Protein AF-0000000065842481 (afdb_homodimer)

Foldseek 3Di:
DDDDDDDAQDWDDDDPFKIWHFPDDDPPDTDIDIGGDPVDDDDDPVVVVVVVVVVVVVVVVVVVVVVVVVVVVVVVVVVVVD/DDDDDDDAQDWDDDDPFKIWHFPDDDPPDTDIDIGGDPVDDDDDPVVVVVVVVVVVVVVVVVVVVVVVVVVVVVVVVVVVVD

Nearest PDB structures (foldseek):
  1vpz-assembly1_A  TM=9.774E-01  e=4.042E-05  Pseudomonas aeruginosa
  2bti-assembly1_A  TM=9.750E-01  e=1.366E-04  Yersinia enterocolitica
  5z38-assembly2_J  TM=9.379E-01  e=9.917E-05  Escherichia coli O127:H6 str. E2348/69
  5z38-assembly2_L  TM=9.336E-01  e=1.366E-04  Escherichia coli O127:H6 str. E2348/69
  2mfh-assembly1_A  TM=9.213E-01  e=1.057E-04  Pseudomonas fluorescens

Secondary structure (DSSP, 8-state):
-EEEEEETT-EEEETTTEEEEEEEEETTEEEEEEE--TTS-EEEHHHHHHHHHHHHHHHHHHHHHHHHHHHHHHHHHHHHT-/-EEEEEETT-EEEETTTEEEEEEEEETTEEEEEEE--TTS-EEEHHHHHHHHHHHHHHHHHHHHHHHHHHHHHHHHHHHHT-

Sequence (164 aa):
MLVLSRKKNESIMIGDTIEIKIISIDGDQIKLGIDAPRNLDVYRKEIFDAIQEENRLAMKSQSDWASMKQLFQTSKEKRDDQMLVLSRKKNESIMIGDTIEIKIISIDGDQIKLGIDAPRNLDVYRKEIFDAIQEENRLAMKSQSDWASMKQLFQTSKEKRDDQ

Structure (mmCIF, N/CA/C/O backbone):
data_AF-0000000065842481-model_v1
#
loop_
_entity.id
_entity.type
_entity.pdbx_description
1 polymer 'Translational regulator CsrA'
#
loop_
_atom_site.group_PDB
_atom_site.id
_atom_site.type_symbol
_atom_site.label_atom_id
_atom_site.label_alt_id
_atom_site.label_comp_id
_atom_site.label_asym_id
_atom_site.label_entity_id
_atom_site.label_seq_id
_atom_site.pdbx_PDB_ins_code
_atom_site.Cartn_x
_atom_site.Cartn_y
_atom_site.Cartn_z
_atom_site.occupancy
_atom_site.B_iso_or_equiv
_atom_site.auth_seq_id
_atom_site.auth_comp_id
_atom_site.auth_asym_id
_atom_site.auth_atom_id
_atom_site.pdbx_PDB_model_num
ATOM 1 N N . MET A 1 1 ? 6.508 -2.688 11.211 1 88.31 1 MET A N 1
ATOM 2 C CA . MET A 1 1 ? 6.684 -3.051 9.805 1 88.31 1 MET A CA 1
ATOM 3 C C . MET A 1 1 ? 6.383 -4.527 9.586 1 88.31 1 MET A C 1
ATOM 5 O O . MET A 1 1 ? 6.672 -5.363 10.445 1 88.31 1 MET A O 1
ATOM 9 N N . LEU A 1 2 ? 5.566 -4.965 8.688 1 95 2 LEU A N 1
ATOM 10 C CA . LEU A 1 2 ? 5.289 -6.344 8.305 1 95 2 LEU A CA 1
ATOM 11 C C . LEU A 1 2 ? 6.137 -6.758 7.109 1 95 2 LEU A C 1
ATOM 13 O O . LEU A 1 2 ? 6.262 -6.004 6.145 1 95 2 LEU A O 1
ATOM 17 N N . VAL A 1 3 ? 6.789 -7.906 7.312 1 95.5 3 VAL A N 1
ATOM 18 C CA . VAL A 1 3 ? 7.648 -8.352 6.219 1 95.5 3 VAL A CA 1
ATOM 19 C C . VAL A 1 3 ? 7.051 -9.594 5.562 1 95.5 3 VAL A C 1
ATOM 21 O O . VAL A 1 3 ? 6.656 -10.539 6.254 1 95.5 3 VAL A O 1
ATOM 24 N N . LEU A 1 4 ? 6.957 -9.586 4.207 1 95.12 4 LEU A N 1
ATOM 25 C CA . LEU A 1 4 ? 6.406 -10.719 3.467 1 95.12 4 LEU A CA 1
ATOM 26 C C . LEU A 1 4 ? 7.293 -11.078 2.281 1 95.12 4 LEU A C 1
ATOM 28 O O . LEU A 1 4 ? 7.914 -10.203 1.676 1 95.12 4 LEU A O 1
ATOM 32 N N . SER A 1 5 ? 7.344 -12.297 2.025 1 96 5 SER A N 1
ATOM 33 C CA . SER A 1 5 ? 8.039 -12.766 0.833 1 96 5 SER A CA 1
ATOM 34 C C . SER A 1 5 ? 7.055 -13.086 -0.29 1 96 5 SER A C 1
ATOM 36 O O . SER A 1 5 ? 5.984 -13.641 -0.046 1 96 5 SER A O 1
ATOM 38 N N . ARG A 1 6 ? 7.449 -12.586 -1.441 1 95.5 6 ARG A N 1
ATOM 39 C CA . ARG A 1 6 ? 6.617 -12.875 -2.607 1 95.5 6 ARG A CA 1
ATOM 40 C C . ARG A 1 6 ? 7.473 -13.242 -3.814 1 95.5 6 ARG A C 1
ATOM 42 O O . ARG A 1 6 ? 8.633 -12.828 -3.908 1 95.5 6 ARG A O 1
ATOM 49 N N . LYS A 1 7 ? 6.742 -14.039 -4.672 1 94.69 7 LYS A N 1
ATOM 50 C CA . LYS A 1 7 ? 7.391 -14.406 -5.93 1 94.69 7 LYS A CA 1
ATOM 51 C C . LYS A 1 7 ? 6.828 -13.602 -7.094 1 94.69 7 LYS A C 1
ATOM 53 O O . LYS A 1 7 ? 5.844 -12.875 -6.938 1 94.69 7 LYS A O 1
ATOM 58 N N . LYS A 1 8 ? 7.473 -13.719 -8.141 1 93.75 8 LYS A N 1
ATOM 59 C CA . LYS A 1 8 ? 7.016 -13.062 -9.359 1 93.75 8 LYS A CA 1
ATOM 60 C C . LYS A 1 8 ? 5.559 -13.406 -9.656 1 93.75 8 LYS A C 1
ATOM 62 O O . LYS A 1 8 ? 5.145 -14.555 -9.516 1 93.75 8 LYS A O 1
ATOM 67 N N . ASN A 1 9 ? 4.754 -12.477 -9.945 1 94.06 9 ASN A N 1
ATOM 68 C CA . ASN A 1 9 ? 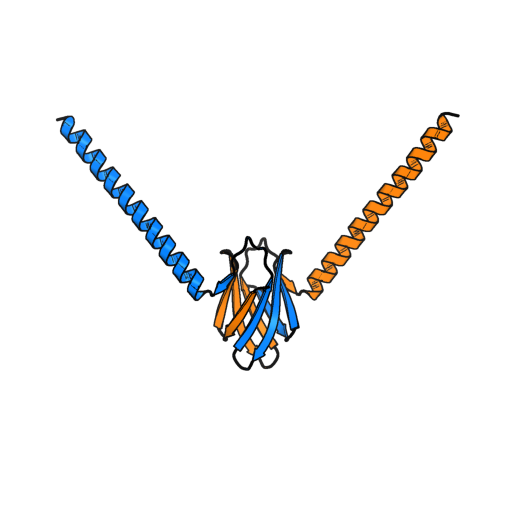3.348 -12.602 -10.312 1 94.06 9 ASN A CA 1
ATOM 69 C C . ASN A 1 9 ? 2.465 -12.797 -9.078 1 94.06 9 ASN A C 1
ATOM 71 O O . ASN A 1 9 ? 1.305 -13.195 -9.203 1 94.06 9 ASN A O 1
ATOM 75 N N . GLU A 1 10 ? 3.035 -12.609 -7.938 1 95.94 10 GLU A N 1
ATOM 76 C CA . GLU A 1 10 ? 2.25 -12.617 -6.707 1 95.94 10 GLU A CA 1
ATOM 77 C C . GLU A 1 10 ? 1.913 -11.195 -6.258 1 95.94 10 GLU A C 1
ATOM 79 O O . GLU A 1 10 ? 2.568 -10.234 -6.672 1 95.94 10 GLU A O 1
ATOM 84 N N . SER A 1 11 ? 0.891 -11.156 -5.41 1 96.56 11 SER A N 1
ATOM 85 C CA . SER A 1 11 ? 0.405 -9.836 -5.039 1 96.56 11 SER A CA 1
ATOM 86 C C . SER A 1 11 ? 0.172 -9.734 -3.533 1 96.56 11 SER A C 1
ATOM 88 O O . SER A 1 11 ? 0.044 -10.75 -2.852 1 96.56 11 SER A O 1
ATOM 90 N N . ILE A 1 12 ? 0.17 -8.586 -3.072 1 95.88 12 ILE A N 1
ATOM 91 C CA . ILE A 1 12 ? -0.144 -8.234 -1.691 1 95.88 12 ILE A CA 1
ATOM 92 C C . ILE A 1 12 ? -1.297 -7.23 -1.662 1 95.88 12 ILE A C 1
ATOM 94 O O . ILE A 1 12 ? -1.348 -6.312 -2.482 1 95.88 12 ILE A O 1
ATOM 98 N N . MET A 1 13 ? -2.098 -7.395 -0.755 1 96.19 13 MET A N 1
ATOM 99 C CA . MET A 1 13 ? -3.223 -6.48 -0.589 1 96.19 13 MET A CA 1
ATOM 100 C C . MET A 1 13 ? -3.064 -5.648 0.68 1 96.19 13 MET A C 1
ATOM 102 O O . MET A 1 13 ? -2.797 -6.191 1.754 1 96.19 13 MET A O 1
ATOM 106 N N . ILE A 1 14 ? -3.154 -4.438 0.509 1 94.5 14 ILE A N 1
ATOM 107 C CA . ILE A 1 14 ? -3.162 -3.533 1.654 1 94.5 14 ILE A CA 1
ATOM 108 C C . ILE A 1 14 ? -4.551 -2.916 1.815 1 94.5 14 ILE A C 1
ATOM 110 O O . ILE A 1 14 ? -4.984 -2.127 0.975 1 94.5 14 ILE A O 1
ATOM 114 N N . GLY A 1 15 ? -5.078 -3.256 2.879 1 90.81 15 GLY A N 1
ATOM 115 C CA . GLY A 1 15 ? -6.48 -2.873 2.973 1 90.81 15 GLY A CA 1
ATOM 116 C C . GLY A 1 15 ? -7.348 -3.527 1.915 1 90.81 15 GLY A C 1
ATOM 117 O O . GLY A 1 15 ? -7.145 -4.695 1.572 1 90.81 15 GLY A O 1
ATOM 118 N N . ASP A 1 16 ? -8.312 -2.887 1.367 1 89.31 16 ASP A N 1
ATOM 119 C CA . ASP A 1 16 ? -9.195 -3.432 0.335 1 89.31 16 ASP A CA 1
ATOM 120 C C . ASP A 1 16 ? -9.078 -2.635 -0.962 1 89.31 16 ASP A C 1
ATOM 122 O O . ASP A 1 16 ? -9.695 -2.982 -1.969 1 89.31 16 ASP A O 1
ATOM 126 N N . THR A 1 17 ? -8.125 -1.721 -0.911 1 92.25 17 THR A N 1
ATOM 127 C CA . THR A 1 17 ? -8.156 -0.797 -2.039 1 92.25 17 THR A CA 1
ATOM 128 C C . THR A 1 17 ? -6.793 -0.735 -2.725 1 92.25 17 THR A C 1
ATOM 130 O O . THR A 1 17 ? -6.676 -0.21 -3.834 1 92.25 17 THR A O 1
ATOM 133 N N . ILE A 1 18 ? -5.809 -1.256 -2.123 1 95 18 ILE A N 1
ATOM 134 C CA . ILE A 1 18 ? -4.465 -1.138 -2.682 1 95 18 ILE A CA 1
ATOM 135 C C . ILE A 1 18 ? -3.895 -2.527 -2.953 1 95 18 ILE A C 1
ATOM 137 O O . ILE A 1 18 ? -3.92 -3.398 -2.08 1 95 18 ILE A O 1
ATOM 141 N N . GLU A 1 19 ? -3.428 -2.729 -4.129 1 96.31 19 GLU A N 1
ATOM 142 C CA . GLU A 1 19 ? -2.807 -3.994 -4.516 1 96.31 19 GLU A CA 1
ATOM 143 C C . GLU A 1 19 ? -1.393 -3.775 -5.043 1 96.31 19 GLU A C 1
ATOM 145 O O . GLU A 1 19 ? -1.168 -2.914 -5.895 1 96.31 19 GLU A O 1
ATOM 150 N N . ILE A 1 20 ? -0.475 -4.574 -4.527 1 96.38 20 ILE A N 1
ATOM 151 C CA . ILE A 1 20 ? 0.91 -4.547 -4.984 1 96.38 20 ILE A CA 1
ATOM 152 C C . ILE A 1 20 ? 1.248 -5.852 -5.699 1 96.38 20 ILE A C 1
ATOM 154 O O . ILE A 1 20 ? 1.204 -6.926 -5.094 1 96.38 20 ILE A O 1
ATOM 158 N N . LYS A 1 21 ? 1.559 -5.727 -6.934 1 96.75 21 LYS A N 1
ATOM 159 C CA . LYS A 1 21 ? 1.886 -6.91 -7.723 1 96.75 21 LYS A CA 1
ATOM 160 C C . LYS A 1 21 ? 3.361 -6.922 -8.109 1 96.75 21 LYS A C 1
ATOM 162 O O . LYS A 1 21 ? 3.891 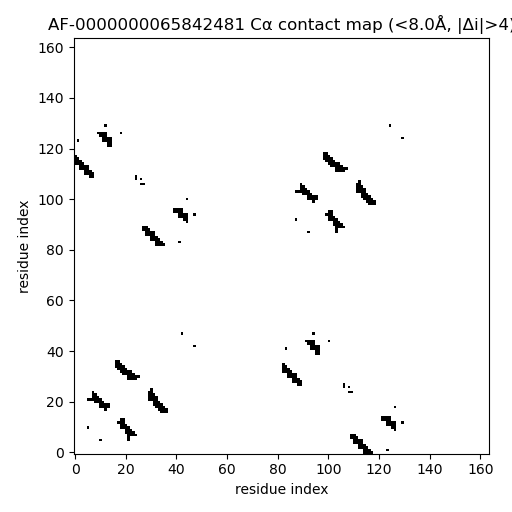-5.914 -8.586 1 96.75 21 LYS A O 1
ATOM 167 N N . ILE A 1 22 ? 3.908 -8.086 -7.922 1 96.5 22 ILE A N 1
ATOM 168 C CA . ILE A 1 22 ? 5.277 -8.25 -8.398 1 96.5 22 ILE A CA 1
ATOM 169 C C . ILE A 1 22 ? 5.27 -8.625 -9.875 1 96.5 22 ILE A C 1
ATOM 171 O O . ILE A 1 22 ? 4.93 -9.758 -10.234 1 96.5 22 ILE A O 1
ATOM 175 N N . ILE A 1 23 ? 5.691 -7.695 -10.695 1 95.81 23 ILE A N 1
ATOM 176 C CA . ILE A 1 23 ? 5.586 -7.895 -12.141 1 95.81 23 ILE A CA 1
ATOM 177 C C . ILE A 1 23 ? 6.785 -8.695 -12.641 1 95.81 23 ILE A C 1
ATOM 179 O O . ILE A 1 23 ? 6.625 -9.664 -13.391 1 95.81 23 ILE A O 1
ATOM 183 N N . SER A 1 24 ? 7.996 -8.188 -12.164 1 95.31 24 SER A N 1
ATOM 184 C CA . SER A 1 24 ? 9.195 -8.898 -12.594 1 95.31 24 SER A CA 1
ATOM 185 C C . SER A 1 24 ? 10.359 -8.641 -11.648 1 95.31 24 SER A C 1
ATOM 187 O O . SER A 1 24 ? 10.352 -7.672 -10.891 1 95.31 24 SER A O 1
ATOM 189 N N . ILE A 1 25 ? 11.234 -9.578 -11.703 1 94.56 25 ILE A N 1
ATOM 190 C CA . ILE A 1 25 ? 12.477 -9.492 -10.945 1 94.56 25 ILE A CA 1
ATOM 191 C C . ILE A 1 25 ? 13.672 -9.609 -11.883 1 94.56 25 ILE A C 1
ATOM 193 O O . ILE A 1 25 ? 13.844 -10.633 -12.555 1 94.56 25 ILE A O 1
ATOM 197 N N . ASP A 1 26 ? 14.328 -8.562 -11.93 1 90.69 26 ASP A N 1
ATOM 198 C CA . ASP A 1 26 ? 15.477 -8.523 -12.828 1 90.69 26 ASP A CA 1
ATOM 199 C C . ASP A 1 26 ? 16.781 -8.305 -12.062 1 90.69 26 ASP A C 1
ATOM 201 O O . ASP A 1 26 ? 17.234 -7.172 -11.93 1 90.69 26 ASP A O 1
ATOM 205 N N . GLY A 1 27 ? 17.375 -9.391 -11.562 1 88.25 27 GLY A N 1
ATOM 206 C CA . GLY A 1 27 ? 18.609 -9.273 -10.812 1 88.25 27 GLY A CA 1
ATOM 207 C C . GLY A 1 27 ? 18.453 -8.5 -9.523 1 88.25 27 GLY A C 1
ATOM 208 O O . GLY A 1 27 ? 17.906 -9.008 -8.547 1 88.25 27 GLY A O 1
ATOM 209 N N . ASP A 1 28 ? 18.781 -7.172 -9.648 1 88.25 28 ASP A N 1
ATOM 210 C CA . ASP A 1 28 ? 18.734 -6.379 -8.422 1 88.25 28 ASP A CA 1
ATOM 211 C C . ASP A 1 28 ? 17.609 -5.352 -8.461 1 88.25 28 ASP A C 1
ATOM 213 O O . ASP A 1 28 ? 17.469 -4.535 -7.555 1 88.25 28 ASP A O 1
ATOM 217 N N . GLN A 1 29 ? 16.891 -5.539 -9.516 1 94.38 29 GLN A N 1
ATOM 218 C CA . GLN A 1 29 ? 15.789 -4.598 -9.68 1 94.38 29 GLN A CA 1
ATOM 219 C C . GLN A 1 29 ? 14.453 -5.328 -9.75 1 94.38 29 GLN A C 1
ATOM 221 O O . GLN A 1 29 ? 14.352 -6.395 -10.359 1 94.38 29 GLN A O 1
ATOM 226 N N . ILE A 1 30 ? 13.461 -4.691 -9.141 1 95.12 30 ILE A N 1
ATOM 227 C CA . ILE A 1 30 ? 12.133 -5.293 -9.172 1 95.12 30 ILE A CA 1
ATOM 228 C C . ILE A 1 30 ? 11.125 -4.297 -9.75 1 95.12 30 ILE A C 1
ATOM 230 O O . ILE A 1 30 ? 11.188 -3.102 -9.461 1 95.12 30 ILE A O 1
ATOM 234 N N . LYS A 1 31 ? 10.273 -4.844 -10.578 1 96.44 31 LYS A N 1
ATOM 235 C CA . LYS A 1 31 ? 9.164 -4.055 -11.109 1 96.44 31 LYS A CA 1
ATOM 236 C C . LYS A 1 31 ? 7.879 -4.336 -10.344 1 96.44 31 LYS A C 1
ATOM 238 O O . LYS A 1 31 ? 7.418 -5.48 -10.289 1 96.44 31 LYS A O 1
ATOM 243 N N . LEU A 1 32 ? 7.402 -3.277 -9.789 1 96.62 32 LEU A N 1
ATOM 244 C CA . LEU A 1 32 ? 6.195 -3.412 -8.977 1 96.62 32 LEU A CA 1
ATOM 245 C C . LEU A 1 32 ? 5.02 -2.695 -9.625 1 96.62 32 LEU A C 1
ATOM 247 O O . LEU A 1 32 ? 5.16 -1.567 -10.102 1 96.62 32 LEU A O 1
ATOM 251 N N . GLY A 1 33 ? 3.973 -3.387 -9.703 1 97.06 33 GLY A N 1
ATOM 252 C CA . GLY A 1 33 ? 2.713 -2.781 -10.102 1 97.06 33 GLY A CA 1
ATOM 253 C C . GLY A 1 33 ? 1.841 -2.387 -8.93 1 97.06 33 GLY A C 1
ATOM 254 O O . GLY A 1 33 ? 1.546 -3.215 -8.062 1 97.06 33 GLY A O 1
ATOM 255 N N . ILE A 1 34 ? 1.398 -1.181 -8.898 1 96.19 34 ILE A N 1
ATOM 256 C CA . ILE A 1 34 ? 0.607 -0.694 -7.773 1 96.19 34 ILE A CA 1
ATOM 257 C C . ILE A 1 34 ? -0.766 -0.242 -8.266 1 96.19 34 ILE A C 1
ATOM 259 O O . ILE A 1 34 ? -0.864 0.579 -9.18 1 96.19 34 ILE A O 1
ATOM 263 N N . ASP A 1 35 ? -1.695 -0.849 -7.684 1 96.12 35 ASP A N 1
ATOM 264 C CA . ASP A 1 35 ? -3.074 -0.448 -7.949 1 96.12 35 ASP A CA 1
ATOM 265 C C . ASP A 1 35 ? -3.699 0.21 -6.723 1 96.12 35 ASP A C 1
ATOM 267 O O . ASP A 1 35 ? -3.92 -0.448 -5.703 1 96.12 35 ASP A O 1
ATOM 271 N N . ALA A 1 36 ? -3.916 1.463 -6.785 1 95.31 36 ALA A N 1
ATOM 272 C CA . ALA A 1 36 ? -4.48 2.236 -5.68 1 95.31 36 ALA A CA 1
ATOM 273 C C . ALA A 1 36 ? -5.535 3.219 -6.18 1 95.31 36 ALA A C 1
ATOM 275 O O . ALA A 1 36 ? -5.52 3.611 -7.352 1 95.31 36 ALA A O 1
ATOM 276 N N . PRO A 1 37 ? -6.375 3.543 -5.355 1 93.56 37 PRO A N 1
ATOM 277 C CA . PRO A 1 37 ? -7.363 4.547 -5.766 1 93.56 37 PRO A CA 1
ATOM 278 C C . PRO A 1 37 ? -6.719 5.867 -6.18 1 93.56 37 PRO A C 1
ATOM 280 O O . PRO A 1 37 ? -5.621 6.195 -5.723 1 93.56 37 PRO A O 1
ATOM 283 N N . ARG A 1 38 ? -7.406 6.594 -7.023 1 88.62 38 ARG A N 1
ATOM 284 C CA . ARG A 1 38 ? -6.863 7.824 -7.59 1 88.62 38 ARG A CA 1
ATOM 285 C C . ARG A 1 38 ? -6.594 8.859 -6.5 1 88.62 38 ARG A C 1
ATOM 287 O O . ARG A 1 38 ? -5.84 9.805 -6.711 1 88.62 38 ARG A O 1
ATOM 294 N N . ASN A 1 39 ? -7.203 8.672 -5.406 1 90.75 39 ASN A N 1
ATOM 295 C CA . ASN A 1 39 ? -7.031 9.633 -4.324 1 90.75 39 ASN A CA 1
ATOM 296 C C . ASN A 1 39 ? -5.734 9.383 -3.559 1 90.75 39 ASN A C 1
ATOM 298 O O . ASN A 1 39 ? -5.332 10.203 -2.727 1 90.75 39 ASN A O 1
ATOM 302 N N . LEU A 1 40 ? -5.164 8.312 -3.807 1 89.69 40 LEU A N 1
ATOM 303 C CA . LEU A 1 40 ? -3.896 7.988 -3.164 1 89.69 40 LEU A CA 1
ATOM 304 C C . LEU A 1 40 ? -2.734 8.172 -4.133 1 89.69 40 LEU A C 1
ATOM 306 O O . LEU A 1 40 ? -2.744 7.609 -5.23 1 89.69 40 LEU A O 1
ATOM 310 N N . ASP A 1 41 ? -1.8 8.938 -3.807 1 92.06 41 ASP A N 1
ATOM 311 C CA . ASP A 1 41 ? -0.643 9.188 -4.66 1 92.06 41 ASP A CA 1
ATOM 312 C C . ASP A 1 41 ? 0.452 8.148 -4.418 1 92.06 41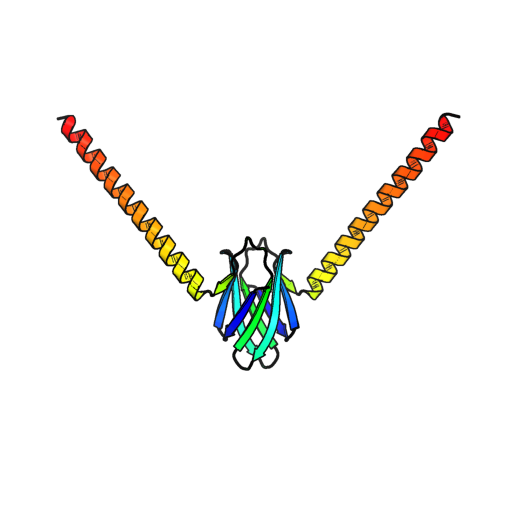 ASP A C 1
ATOM 314 O O . ASP A 1 41 ? 0.647 7.699 -3.289 1 92.06 41 ASP A O 1
ATOM 318 N N . VAL A 1 42 ? 1.081 7.848 -5.426 1 94.94 42 VAL A N 1
ATOM 319 C CA . VAL A 1 42 ? 2.189 6.902 -5.352 1 94.94 42 VAL A CA 1
ATOM 320 C C . VAL A 1 42 ? 3.492 7.602 -5.73 1 94.94 42 VAL A C 1
ATOM 322 O O . VAL A 1 42 ? 3.576 8.242 -6.777 1 94.94 42 VAL A O 1
ATOM 325 N N . TYR A 1 43 ? 4.566 7.438 -4.793 1 92.88 43 TYR A N 1
ATOM 326 C CA . TYR A 1 43 ? 5.84 8.109 -5.031 1 92.88 43 TYR A CA 1
ATOM 327 C C . TYR A 1 43 ? 7.012 7.195 -4.684 1 92.88 43 TYR A C 1
ATOM 329 O O . TYR A 1 43 ? 6.875 6.281 -3.867 1 92.88 43 TYR A O 1
ATOM 337 N N . ARG A 1 44 ? 8.039 7.59 -5.363 1 95 44 ARG A N 1
ATOM 338 C CA . ARG A 1 44 ? 9.289 7.074 -4.812 1 95 44 ARG A CA 1
ATOM 339 C C . ARG A 1 44 ? 9.625 7.746 -3.484 1 95 44 ARG A C 1
ATOM 341 O O . ARG A 1 44 ? 9.398 8.945 -3.314 1 95 44 ARG A O 1
ATOM 348 N N . LYS A 1 45 ? 10.016 7.102 -2.627 1 94.38 45 LYS A N 1
ATOM 349 C CA . LYS A 1 45 ? 10.312 7.633 -1.299 1 94.38 45 LYS A CA 1
ATOM 350 C C . LYS A 1 45 ? 11.156 8.898 -1.389 1 94.38 45 LYS A C 1
ATOM 352 O O . LYS A 1 45 ? 10.93 9.859 -0.645 1 94.38 45 LYS A O 1
ATOM 357 N N . GLU A 1 46 ? 12.141 8.898 -2.258 1 92.88 46 GLU A N 1
ATOM 358 C CA . GLU A 1 46 ? 13.016 10.055 -2.432 1 92.88 46 GLU A CA 1
ATOM 359 C C . GLU A 1 46 ? 12.227 11.297 -2.84 1 92.88 46 GLU A C 1
ATOM 361 O O . GLU A 1 46 ? 12.539 12.406 -2.416 1 92.88 46 GLU A O 1
ATOM 366 N N . ILE A 1 47 ? 11.25 11.148 -3.668 1 92.69 47 ILE A N 1
ATOM 367 C CA . ILE A 1 47 ? 10.414 12.25 -4.145 1 92.69 47 ILE A CA 1
ATOM 368 C C . ILE A 1 47 ? 9.477 12.703 -3.029 1 92.69 47 ILE A C 1
ATOM 370 O O . ILE A 1 47 ? 9.297 13.906 -2.816 1 92.69 47 ILE A O 1
ATOM 374 N N . PHE A 1 48 ? 8.922 11.766 -2.346 1 92.5 48 PHE A N 1
ATOM 375 C CA . PHE A 1 48 ? 8.047 12.062 -1.217 1 92.5 48 PHE A CA 1
ATOM 376 C C . PHE A 1 48 ? 8.773 12.914 -0.179 1 92.5 48 PHE A C 1
ATOM 378 O O . PHE A 1 48 ? 8.242 13.922 0.29 1 92.5 48 PHE A O 1
ATOM 385 N N . ASP A 1 49 ? 10.008 12.508 0.077 1 92.31 49 ASP A N 1
ATOM 386 C CA . ASP A 1 49 ? 10.805 13.211 1.081 1 92.31 49 ASP A CA 1
ATOM 387 C C . ASP A 1 49 ? 11.086 14.648 0.648 1 92.31 49 ASP A C 1
ATOM 389 O O . ASP A 1 49 ? 11.078 15.562 1.475 1 92.31 49 ASP A O 1
ATOM 393 N N . ALA A 1 50 ? 11.336 14.797 -0.6 1 92.56 50 ALA A N 1
ATOM 394 C CA . ALA A 1 50 ? 11.602 16.125 -1.146 1 92.56 50 ALA A CA 1
ATOM 395 C C . ALA A 1 50 ? 10.383 17.031 -1.03 1 92.56 50 ALA A C 1
ATOM 397 O O . ALA A 1 50 ? 10.492 18.203 -0.651 1 92.56 50 ALA A O 1
ATOM 398 N N . ILE A 1 51 ? 9.25 16.438 -1.33 1 90.19 51 ILE A N 1
ATOM 399 C CA . ILE A 1 51 ? 8 17.188 -1.273 1 90.19 51 ILE A CA 1
ATOM 400 C C . ILE A 1 51 ? 7.684 17.547 0.174 1 90.19 51 ILE A C 1
ATOM 402 O O . ILE A 1 51 ? 7.285 18.688 0.46 1 90.19 51 ILE A O 1
ATOM 406 N N . GLN A 1 52 ? 7.91 16.609 0.98 1 89.56 52 GLN A N 1
ATOM 407 C CA . GLN A 1 52 ? 7.652 16.844 2.398 1 89.56 52 GLN A CA 1
ATOM 408 C C . GLN A 1 52 ? 8.547 17.953 2.947 1 89.56 52 GLN A C 1
ATOM 410 O O . GLN A 1 52 ? 8.094 18.797 3.729 1 89.56 52 GLN A O 1
ATOM 415 N N . GLU A 1 53 ? 9.781 17.906 2.584 1 91.38 53 GLU A N 1
ATOM 416 C CA . GLU A 1 53 ? 10.742 18.906 3.031 1 91.38 53 GLU A CA 1
ATOM 417 C C . GLU A 1 53 ? 10.359 20.297 2.539 1 91.38 53 GLU A C 1
ATOM 419 O O . GLU A 1 53 ? 10.453 21.281 3.285 1 91.38 53 GLU A O 1
ATOM 424 N N . GLU A 1 54 ? 9.953 20.297 1.301 1 89 54 GLU A N 1
ATOM 425 C CA . GLU A 1 54 ? 9.523 21.578 0.729 1 89 54 GLU A CA 1
ATOM 426 C C . GLU A 1 54 ? 8.297 22.125 1.451 1 89 54 GLU A C 1
ATOM 428 O O . GLU A 1 54 ? 8.219 23.312 1.736 1 89 54 GLU A O 1
ATOM 433 N N . ASN A 1 55 ? 7.418 21.234 1.819 1 88.5 55 ASN A N 1
ATOM 434 C CA . ASN A 1 55 ? 6.215 21.625 2.535 1 88.5 55 ASN A CA 1
ATOM 435 C C . ASN A 1 55 ? 6.531 22.094 3.953 1 88.5 55 ASN A C 1
ATOM 437 O O . ASN A 1 55 ? 5.953 23.062 4.438 1 88.5 55 ASN A O 1
ATOM 441 N N . ARG A 1 56 ? 7.43 21.391 4.547 1 87.94 56 ARG A N 1
ATOM 442 C CA . ARG A 1 56 ? 7.848 21.766 5.895 1 87.94 56 ARG A CA 1
ATOM 443 C C . ARG A 1 56 ? 8.523 23.125 5.91 1 87.94 56 ARG A C 1
ATOM 445 O O . ARG A 1 56 ? 8.25 23.953 6.781 1 87.94 56 ARG A O 1
ATOM 452 N N . LEU A 1 57 ? 9.352 23.391 4.922 1 87 57 LEU A N 1
ATOM 453 C CA . LEU A 1 57 ? 10.039 24.672 4.816 1 87 57 LEU A CA 1
ATOM 454 C C . LEU A 1 57 ? 9.047 25.797 4.559 1 87 57 LEU A C 1
ATOM 456 O O . LEU A 1 57 ? 9.18 26.891 5.121 1 87 57 LEU A O 1
ATOM 460 N N . ALA A 1 58 ? 8.078 25.406 3.859 1 85.69 58 ALA A N 1
ATOM 461 C CA . ALA A 1 58 ? 7.047 26.391 3.541 1 85.69 58 ALA A CA 1
ATOM 462 C C . ALA A 1 58 ? 6.199 26.719 4.766 1 85.69 58 ALA A C 1
ATOM 464 O O . ALA A 1 58 ? 5.859 27.891 5.004 1 85.69 58 ALA A O 1
ATOM 465 N N . MET A 1 59 ? 5.988 25.781 5.551 1 85.62 59 MET A N 1
ATOM 466 C CA . MET A 1 59 ? 5.188 25.984 6.754 1 85.62 59 MET A CA 1
ATOM 467 C C . MET A 1 59 ? 5.98 26.734 7.816 1 85.62 59 MET A C 1
ATOM 469 O O . MET A 1 59 ? 5.438 27.594 8.508 1 85.62 59 MET A O 1
ATOM 473 N N . LYS A 1 60 ? 7.254 26.391 7.945 1 85.56 60 LYS A N 1
ATOM 474 C CA . LYS A 1 60 ? 8.117 27.062 8.914 1 85.56 60 LYS A CA 1
ATOM 475 C C . LYS A 1 60 ? 8.305 28.531 8.562 1 85.56 60 LYS A C 1
ATOM 477 O O . LYS A 1 60 ? 8.305 29.391 9.438 1 85.56 60 LYS A O 1
ATOM 482 N N . SER A 1 61 ? 8.391 28.766 7.383 1 85.06 61 SER A N 1
ATOM 483 C CA . SER A 1 61 ? 8.539 30.141 6.934 1 85.06 61 SER A CA 1
ATOM 484 C C . SER A 1 61 ? 7.285 30.953 7.234 1 85.06 61 SER A C 1
ATOM 486 O O . SER A 1 61 ? 7.375 32.125 7.656 1 85.06 61 SER A O 1
ATOM 488 N N . GLN A 1 62 ? 6.238 30.328 7.062 1 80.5 62 GLN A N 1
ATOM 489 C CA . GLN A 1 62 ? 4.977 31 7.332 1 80.5 62 GLN A CA 1
ATOM 490 C C . GLN A 1 62 ? 4.812 31.297 8.82 1 80.5 62 GLN A C 1
ATOM 492 O O . GLN A 1 62 ? 4.344 32.375 9.203 1 80.5 62 GLN A O 1
ATOM 497 N N . SER A 1 63 ? 5.207 30.375 9.578 1 82.38 63 SER A N 1
ATOM 498 C CA . SER A 1 63 ? 5.117 30.562 11.023 1 82.38 63 SER A CA 1
ATOM 499 C C . SER A 1 63 ? 6.078 31.641 11.5 1 82.38 63 SER A C 1
ATOM 501 O O . SER A 1 63 ? 5.758 32.406 12.414 1 82.38 63 SER A O 1
ATOM 503 N N . ASP A 1 64 ? 7.203 31.625 10.883 1 82.94 64 ASP A N 1
ATOM 504 C CA . ASP A 1 64 ? 8.203 32.625 11.242 1 82.94 64 ASP A CA 1
ATOM 505 C C . ASP A 1 64 ? 7.715 34.031 10.891 1 82.94 64 ASP A C 1
ATOM 507 O O . ASP A 1 64 ? 7.906 34.969 11.664 1 82.94 64 ASP A O 1
ATOM 511 N N . TRP A 1 65 ? 7.082 34.125 9.867 1 79.81 65 TRP A N 1
ATOM 512 C CA . TRP A 1 65 ? 6.543 35.406 9.438 1 79.81 65 TRP A CA 1
ATOM 513 C C . TRP A 1 65 ? 5.426 35.844 10.367 1 79.81 65 TRP A C 1
ATOM 515 O O . TRP A 1 65 ? 5.309 37.062 10.664 1 79.81 65 TRP A O 1
ATOM 525 N N . ALA A 1 66 ? 4.676 35 10.797 1 76.94 66 ALA A N 1
ATOM 526 C CA . ALA A 1 66 ? 3.574 35.312 11.703 1 76.94 66 ALA A CA 1
ATOM 527 C C . ALA A 1 66 ? 4.094 35.781 13.062 1 76.94 66 ALA A C 1
ATOM 529 O O . ALA A 1 66 ? 3.586 36.75 13.641 1 76.94 66 ALA A O 1
ATOM 530 N N . SER A 1 67 ? 5.07 35.094 13.586 1 83.38 67 SER A N 1
ATOM 531 C CA . SER A 1 67 ? 5.664 35.438 14.875 1 83.38 67 SER A CA 1
ATOM 532 C C . SER A 1 67 ? 6.359 36.781 14.805 1 83.38 67 SER A C 1
ATOM 534 O O . SER A 1 67 ? 6.277 37.594 15.75 1 83.38 67 SER A O 1
ATOM 536 N N . MET A 1 68 ? 6.93 37.125 13.758 1 83.88 68 MET A N 1
ATOM 537 C CA . MET A 1 68 ? 7.613 38.406 13.57 1 83.88 68 MET A CA 1
ATOM 538 C C . MET A 1 68 ? 6.609 39.531 13.477 1 83.88 68 MET A C 1
ATOM 540 O O . MET A 1 68 ? 6.84 40.625 14.031 1 83.88 68 MET A O 1
ATOM 544 N N . LYS A 1 69 ? 5.488 39.281 12.844 1 81.06 69 LYS A N 1
ATOM 545 C CA . LYS A 1 69 ? 4.426 40.281 12.734 1 81.06 69 LYS A CA 1
ATOM 546 C C . LYS A 1 69 ? 3.812 40.594 14.102 1 81.06 69 LYS A C 1
ATOM 548 O O . LYS A 1 69 ? 3.51 41.75 14.414 1 81.06 69 LYS A O 1
ATOM 553 N N . GLN A 1 70 ? 3.621 39.562 14.938 1 81 70 GLN A N 1
ATOM 554 C CA . GLN A 1 70 ? 3.061 39.719 16.281 1 81 70 GLN A CA 1
ATOM 555 C C . GLN A 1 70 ? 3.984 40.531 17.172 1 81 70 GLN A C 1
ATOM 557 O O . GLN A 1 70 ? 3.52 41.375 17.938 1 81 70 GLN A O 1
ATOM 562 N N . LEU A 1 71 ? 5.238 40.469 17.062 1 81.31 71 LEU A N 1
ATOM 563 C CA . LEU A 1 71 ? 6.242 41.219 17.828 1 81.31 71 LEU A CA 1
ATOM 564 C C . LEU A 1 71 ? 6.281 42.688 17.391 1 81.31 71 LEU A C 1
ATOM 566 O O . LEU A 1 71 ? 6.414 43.562 18.234 1 81.31 71 LEU A O 1
ATOM 570 N N . PHE A 1 72 ? 5.98 42.844 16.078 1 79.88 72 PHE A N 1
ATOM 571 C CA . PHE A 1 72 ? 5.965 44.188 15.539 1 79.88 72 PHE A CA 1
ATOM 572 C C . PHE A 1 72 ? 4.695 44.938 15.953 1 79.88 72 PHE A C 1
ATOM 574 O O . PHE A 1 72 ? 4.723 46.125 16.234 1 79.88 72 PHE A O 1
ATOM 581 N N . GLN A 1 73 ? 3.582 44.219 16.016 1 79.56 73 GLN A N 1
ATOM 582 C CA . GLN A 1 73 ? 2.303 44.812 16.406 1 79.56 73 GLN A CA 1
ATOM 583 C C . GLN A 1 73 ? 2.287 45.156 17.891 1 79.56 73 GLN A C 1
ATOM 585 O O . GLN A 1 73 ? 1.753 46.188 18.281 1 79.56 73 GLN A O 1
ATOM 590 N N . THR A 1 74 ? 2.879 44.406 18.719 1 77.69 74 THR A N 1
ATOM 591 C CA . THR A 1 74 ? 2.932 44.656 20.156 1 77.69 74 THR A CA 1
ATOM 592 C C . THR A 1 74 ? 3.834 45.844 20.469 1 77.69 74 THR A C 1
ATOM 594 O O . THR A 1 74 ? 3.529 46.656 21.359 1 77.69 74 THR A O 1
ATOM 597 N N . SER A 1 75 ? 4.785 46.094 19.766 1 73.31 75 SER A N 1
ATOM 598 C CA . SER A 1 75 ? 5.695 47.219 19.953 1 73.31 75 SER A CA 1
ATOM 599 C C . SER A 1 75 ? 5.074 48.531 19.453 1 73.31 75 SER A C 1
ATOM 601 O O . SER A 1 75 ? 5.277 49.594 20.047 1 73.31 75 SER A O 1
ATOM 603 N N . LYS A 1 76 ? 4.199 48.562 18.672 1 73.06 76 LYS A N 1
ATOM 604 C CA . LYS A 1 76 ? 3.525 49.75 18.156 1 73.06 76 LYS A CA 1
ATOM 605 C C . LYS A 1 76 ? 2.422 50.188 19.094 1 73.06 76 LYS A C 1
ATOM 607 O O . LYS A 1 76 ? 2.205 51.406 19.266 1 73.06 76 LYS A O 1
ATOM 612 N N . GLU A 1 77 ? 1.683 49.406 19.641 1 66.5 77 GLU A N 1
ATOM 613 C CA . GLU A 1 77 ? 0.629 49.812 20.578 1 66.5 77 GLU A CA 1
ATOM 614 C C . GLU A 1 77 ? 1.213 50.469 21.828 1 66.5 77 GLU A C 1
ATOM 616 O O . GLU A 1 77 ? 0.641 51.438 22.359 1 66.5 77 GLU A O 1
ATOM 621 N N . LYS A 1 78 ? 2.326 50.125 22.297 1 65.75 78 LYS A N 1
ATOM 622 C CA . LYS A 1 78 ? 2.912 50.75 23.484 1 65.75 78 LYS A CA 1
ATOM 623 C C . LYS A 1 78 ? 3.469 52.156 23.156 1 65.75 78 LYS A C 1
ATOM 625 O O . LYS A 1 78 ? 3.691 52.969 24.047 1 65.75 78 LYS A O 1
ATOM 630 N N . ARG A 1 79 ? 3.848 52.312 22 1 64.81 79 ARG A N 1
ATOM 631 C CA . ARG A 1 79 ? 4.379 53.625 21.703 1 64.81 79 ARG A CA 1
ATOM 632 C C . ARG A 1 79 ? 3.262 54.656 21.641 1 64.81 79 ARG A C 1
ATOM 634 O O . ARG A 1 79 ? 3.49 55.844 21.875 1 64.81 79 ARG A O 1
ATOM 641 N N . ASP A 1 80 ? 2.152 54.281 21.25 1 62.59 80 ASP A N 1
ATOM 642 C CA . ASP A 1 80 ? 1.097 55.281 21.188 1 62.59 80 ASP A CA 1
ATOM 643 C C . ASP A 1 80 ? 0.566 55.625 22.578 1 62.59 80 ASP A C 1
ATOM 645 O O . ASP A 1 80 ? -0.101 56.625 22.766 1 62.59 80 ASP A O 1
ATOM 649 N N . ASP A 1 81 ? 0.75 54.656 23.406 1 58.38 81 ASP A N 1
ATOM 650 C CA . ASP A 1 81 ? 0.2 55 24.719 1 58.38 81 ASP A CA 1
ATOM 651 C C . ASP A 1 81 ? 1.14 55.938 25.5 1 58.38 81 ASP A C 1
ATOM 653 O O . ASP A 1 81 ? 0.791 56.406 26.578 1 58.38 81 ASP A O 1
ATOM 657 N N . GLN A 1 82 ? 2.367 56.094 24.969 1 49.44 82 GLN A N 1
ATOM 658 C CA . GLN A 1 82 ? 3.045 57.188 25.625 1 49.44 82 GLN A CA 1
ATOM 659 C C . GLN A 1 82 ? 2.77 58.5 24.922 1 49.44 82 GLN A C 1
ATOM 661 O O . GLN A 1 82 ? 2.773 58.562 23.688 1 49.44 82 GLN A O 1
ATOM 666 N N . MET B 1 1 ? -3.121 1.025 -13.078 1 88.25 1 MET B N 1
ATOM 667 C CA . MET B 1 1 ? -2.002 0.457 -12.328 1 88.25 1 MET B CA 1
ATOM 668 C C . MET B 1 1 ? -0.718 1.236 -12.594 1 88.25 1 MET B C 1
ATOM 670 O O . MET B 1 1 ? -0.496 1.712 -13.711 1 88.25 1 MET B O 1
ATOM 674 N N . LEU B 1 2 ? 0.026 1.706 -11.656 1 94.94 2 LEU B N 1
ATOM 675 C CA . LEU B 1 2 ? 1.321 2.365 -11.789 1 94.94 2 LEU B CA 1
ATOM 676 C C . LEU B 1 2 ? 2.459 1.368 -11.594 1 94.94 2 LEU B C 1
ATOM 678 O O . LEU B 1 2 ? 2.426 0.552 -10.672 1 94.94 2 LEU B O 1
ATOM 682 N N . VAL B 1 3 ? 3.352 1.412 -12.578 1 95.56 3 VAL B N 1
ATOM 683 C CA . VAL B 1 3 ? 4.453 0.461 -12.484 1 95.56 3 VAL B CA 1
ATOM 684 C C . VAL B 1 3 ? 5.754 1.206 -12.18 1 95.56 3 VAL B C 1
ATOM 686 O O . VAL B 1 3 ? 6.066 2.209 -12.828 1 95.56 3 VAL B O 1
ATOM 689 N N . LEU B 1 4 ? 6.527 0.727 -11.164 1 95.25 4 LEU B N 1
ATOM 690 C CA . LEU B 1 4 ? 7.789 1.349 -10.781 1 95.25 4 LEU B CA 1
ATOM 691 C C . LEU B 1 4 ? 8.875 0.297 -10.602 1 95.25 4 LEU B C 1
ATOM 693 O O . LEU B 1 4 ? 8.602 -0.821 -10.164 1 95.25 4 LEU B O 1
ATOM 697 N N . SER B 1 5 ? 10.008 0.672 -10.945 1 96 5 SER B N 1
ATOM 698 C CA . SER B 1 5 ? 11.172 -0.176 -10.688 1 96 5 SER B CA 1
ATOM 699 C C . SER B 1 5 ? 11.938 0.294 -9.453 1 96 5 SER B C 1
ATOM 701 O O . SER B 1 5 ? 12.102 1.497 -9.242 1 96 5 SER B O 1
ATOM 703 N N . ARG B 1 6 ? 12.242 -0.711 -8.664 1 95.56 6 ARG B N 1
ATOM 704 C CA . ARG B 1 6 ? 13.031 -0.394 -7.477 1 95.56 6 ARG B CA 1
ATOM 705 C C . ARG B 1 6 ? 14.141 -1.42 -7.262 1 95.56 6 ARG B C 1
ATOM 707 O O . ARG B 1 6 ? 14.023 -2.568 -7.695 1 95.56 6 ARG B O 1
ATOM 714 N N . LYS B 1 7 ? 15.18 -0.842 -6.555 1 94.75 7 LYS B N 1
ATOM 715 C CA . LYS B 1 7 ? 16.281 -1.72 -6.188 1 94.75 7 LYS B CA 1
ATOM 716 C C . LYS B 1 7 ? 16.219 -2.088 -4.707 1 94.75 7 LYS B C 1
ATOM 718 O O . LYS B 1 7 ? 15.422 -1.534 -3.957 1 94.75 7 LYS B O 1
ATOM 723 N N . LYS B 1 8 ? 17 -2.982 -4.387 1 93.81 8 LYS B N 1
ATOM 724 C CA . LYS B 1 8 ? 17.125 -3.391 -2.988 1 93.81 8 LYS B CA 1
ATOM 725 C C . LYS B 1 8 ? 17.375 -2.188 -2.082 1 93.81 8 LYS B C 1
ATOM 727 O O . LYS B 1 8 ? 18.156 -1.307 -2.414 1 93.81 8 LYS B O 1
ATOM 732 N N . ASN B 1 9 ? 16.688 -2.051 -1.025 1 94.19 9 ASN B N 1
ATOM 733 C CA . ASN B 1 9 ? 16.812 -1.008 -0.014 1 94.19 9 ASN B CA 1
ATOM 734 C C . ASN B 1 9 ? 16.141 0.289 -0.458 1 94.19 9 ASN B C 1
ATOM 736 O O . ASN B 1 9 ? 16.359 1.345 0.134 1 94.19 9 ASN B O 1
ATOM 740 N N . GLU B 1 10 ? 15.398 0.229 -1.53 1 96 10 GLU B N 1
ATOM 741 C CA . GLU B 1 10 ? 14.594 1.369 -1.955 1 96 10 GLU B CA 1
ATOM 742 C C . GLU B 1 10 ? 13.141 1.22 -1.501 1 96 10 GLU B C 1
ATOM 744 O O . GLU B 1 10 ? 12.695 0.112 -1.197 1 96 10 GLU B O 1
ATOM 749 N N . SER B 1 11 ? 12.484 2.369 -1.499 1 96.56 11 SER B N 1
ATOM 750 C CA . SER B 1 11 ? 11.133 2.35 -0.944 1 96.56 11 SER B CA 1
ATOM 751 C C . SER B 1 11 ? 10.156 3.111 -1.835 1 96.56 11 SER B C 1
ATOM 753 O O . SER B 1 11 ? 10.57 3.928 -2.66 1 96.56 11 SER B O 1
ATOM 755 N N . ILE B 1 12 ? 8.961 2.809 -1.688 1 95.94 12 ILE B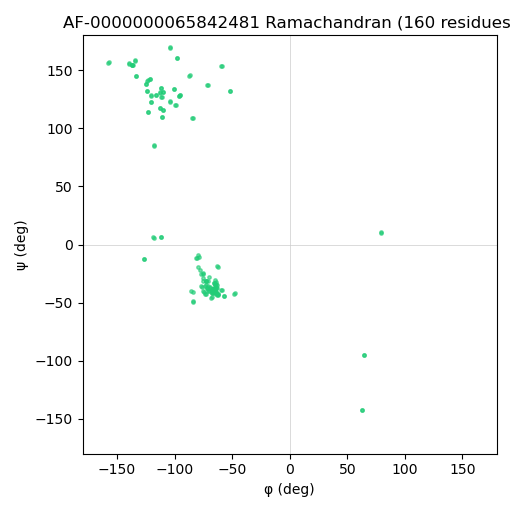 N 1
ATOM 756 C CA . ILE B 1 12 ? 7.844 3.479 -2.346 1 95.94 12 ILE B CA 1
ATOM 757 C C . ILE B 1 12 ? 6.859 3.99 -1.297 1 95.94 12 ILE B C 1
ATOM 759 O O . ILE B 1 12 ? 6.578 3.303 -0.314 1 95.94 12 ILE B O 1
ATOM 763 N N . MET B 1 13 ? 6.375 5.086 -1.542 1 96.25 13 MET B N 1
ATOM 764 C CA . MET B 1 13 ? 5.383 5.668 -0.642 1 96.25 13 MET B CA 1
ATOM 765 C C . MET B 1 13 ? 4.008 5.703 -1.295 1 96.25 13 MET B C 1
ATOM 767 O O . MET B 1 13 ? 3.865 6.152 -2.434 1 96.25 13 MET B O 1
ATOM 771 N N . ILE B 1 14 ? 3.113 5.191 -0.626 1 94.5 14 ILE B N 1
ATOM 772 C CA . ILE B 1 14 ? 1.725 5.277 -1.067 1 94.5 14 ILE B CA 1
ATOM 773 C C . ILE B 1 14 ? 0.942 6.199 -0.134 1 94.5 14 ILE B C 1
ATOM 775 O O . ILE B 1 14 ? 0.724 5.871 1.034 1 94.5 14 ILE B O 1
ATOM 779 N N . GLY B 1 15 ? 0.537 7.199 -0.727 1 90.94 15 GLY B N 1
ATOM 780 C CA . GLY B 1 15 ? -0.021 8.203 0.166 1 90.94 15 GLY B CA 1
ATOM 781 C C . GLY B 1 15 ? 0.994 8.758 1.149 1 90.94 15 GLY B C 1
ATOM 782 O O . GLY B 1 15 ? 2.158 8.961 0.8 1 90.94 15 GLY B O 1
ATOM 783 N N . ASP B 1 16 ? 0.663 9.039 2.359 1 89.56 16 ASP B N 1
ATOM 784 C CA . ASP B 1 16 ? 1.573 9.555 3.375 1 89.56 16 ASP B CA 1
ATOM 785 C C . ASP B 1 16 ? 1.688 8.594 4.555 1 89.56 16 ASP B C 1
ATOM 787 O O . ASP B 1 16 ? 2.463 8.828 5.484 1 89.56 16 ASP B O 1
ATOM 791 N N . THR B 1 17 ? 1.052 7.457 4.348 1 92.38 17 THR B N 1
ATOM 792 C CA . THR B 1 17 ? 0.946 6.625 5.539 1 92.38 17 THR B CA 1
ATOM 793 C C . THR B 1 17 ? 1.474 5.219 5.266 1 92.38 17 THR B C 1
ATOM 795 O O . THR B 1 17 ? 1.696 4.445 6.199 1 92.38 17 THR B O 1
ATOM 798 N N . ILE B 1 18 ? 1.686 4.895 4.059 1 95 18 ILE B N 1
ATOM 799 C CA . ILE B 1 18 ? 2.096 3.533 3.727 1 95 18 ILE B CA 1
ATOM 800 C C . ILE B 1 18 ? 3.451 3.559 3.027 1 95 18 ILE B C 1
ATOM 802 O O . ILE B 1 18 ? 3.648 4.309 2.068 1 95 18 ILE B O 1
ATOM 806 N N . GLU B 1 19 ? 4.348 2.787 3.518 1 96.38 19 GLU B N 1
ATOM 807 C CA . GLU B 1 19 ? 5.672 2.672 2.918 1 96.38 19 GLU B CA 1
ATOM 808 C C . GLU B 1 19 ? 5.996 1.222 2.566 1 96.38 19 GLU B C 1
ATOM 810 O O . GLU B 1 19 ? 5.82 0.323 3.391 1 96.38 19 GLU B O 1
ATOM 815 N N . ILE B 1 20 ? 6.477 1.034 1.346 1 96.38 20 ILE B N 1
ATOM 816 C CA . ILE B 1 20 ? 6.902 -0.281 0.88 1 96.38 20 ILE B CA 1
ATOM 817 C C . ILE B 1 20 ? 8.414 -0.288 0.664 1 96.38 20 ILE B C 1
ATOM 819 O O . ILE B 1 20 ? 8.93 0.457 -0.172 1 96.38 20 ILE B O 1
ATOM 823 N N . LYS B 1 21 ? 9.07 -1.104 1.419 1 96.75 21 LYS B N 1
ATOM 824 C CA . LYS B 1 21 ? 10.523 -1.186 1.308 1 96.75 21 LYS B CA 1
ATOM 825 C C . LYS B 1 21 ? 10.953 -2.531 0.734 1 96.75 21 LYS B C 1
ATOM 827 O O . LYS B 1 21 ? 10.477 -3.582 1.176 1 96.75 21 LYS B O 1
ATOM 832 N N . ILE B 1 22 ? 11.852 -2.404 -0.192 1 96.5 22 ILE B N 1
ATOM 833 C CA . ILE B 1 22 ? 12.445 -3.631 -0.713 1 96.5 22 ILE B CA 1
ATOM 834 C C . ILE B 1 22 ? 13.594 -4.07 0.189 1 96.5 22 ILE B C 1
ATOM 836 O O . ILE B 1 22 ? 14.664 -3.457 0.188 1 96.5 22 ILE B O 1
AT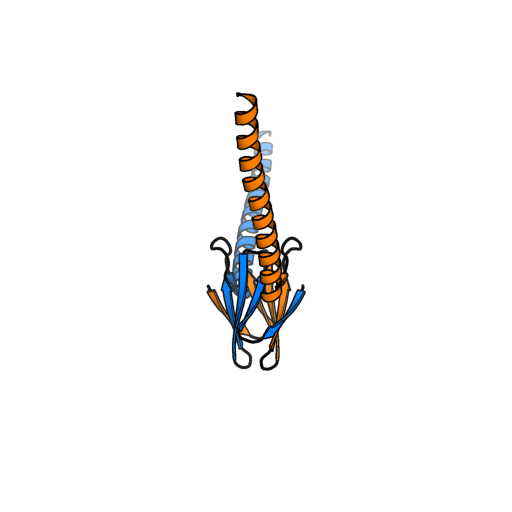OM 840 N N . ILE B 1 23 ? 13.367 -5.148 0.912 1 95.81 23 ILE B N 1
ATOM 841 C CA . ILE B 1 23 ? 14.344 -5.57 1.916 1 95.81 23 ILE B CA 1
ATOM 842 C C . ILE B 1 23 ? 15.438 -6.402 1.255 1 95.81 23 ILE B C 1
ATOM 844 O O . ILE B 1 23 ? 16.625 -6.168 1.482 1 95.81 23 ILE B O 1
ATOM 848 N N . SER B 1 24 ? 14.914 -7.41 0.439 1 95.38 24 SER B N 1
ATOM 849 C CA . SER B 1 24 ? 15.898 -8.25 -0.231 1 95.38 24 SER B CA 1
ATOM 850 C C . SER B 1 24 ? 15.312 -8.914 -1.472 1 95.38 24 SER B C 1
ATOM 852 O O . SER B 1 24 ? 14.086 -9.016 -1.606 1 95.38 24 SER B O 1
ATOM 854 N N . ILE B 1 25 ? 16.219 -9.25 -2.324 1 94.62 25 ILE B N 1
ATOM 855 C CA . ILE B 1 25 ? 15.875 -9.969 -3.543 1 94.62 25 ILE B CA 1
ATOM 856 C C . ILE B 1 25 ? 16.672 -11.273 -3.605 1 94.62 25 ILE B C 1
ATOM 858 O O . ILE B 1 25 ? 17.906 -11.25 -3.643 1 94.62 25 ILE B O 1
ATOM 862 N N . ASP B 1 26 ? 15.938 -12.273 -3.523 1 90.81 26 ASP B N 1
ATOM 863 C CA . ASP B 1 26 ? 16.578 -13.586 -3.518 1 90.81 26 ASP B CA 1
ATOM 864 C C . ASP B 1 26 ? 16.141 -14.414 -4.727 1 90.81 26 ASP B C 1
ATOM 866 O O . ASP B 1 26 ? 15.227 -15.227 -4.629 1 90.81 26 ASP B O 1
ATOM 870 N N . GLY B 1 27 ? 16.812 -14.227 -5.867 1 88.31 27 GLY B N 1
ATOM 871 C CA . GLY B 1 27 ? 16.453 -14.961 -7.066 1 88.31 27 GLY B CA 1
ATOM 872 C C . GLY B 1 27 ? 15.07 -14.641 -7.582 1 88.31 27 GLY B C 1
ATOM 873 O O . GLY B 1 27 ? 14.852 -13.57 -8.156 1 88.31 27 GLY B O 1
ATOM 874 N N . ASP B 1 28 ? 14.125 -15.508 -7.148 1 88.25 28 ASP B N 1
ATOM 875 C CA . ASP B 1 28 ? 12.781 -15.312 -7.676 1 88.25 28 ASP B CA 1
ATOM 876 C C . ASP B 1 28 ? 11.82 -14.852 -6.578 1 88.25 28 ASP B C 1
ATOM 878 O O . ASP B 1 28 ? 10.617 -14.711 -6.816 1 88.25 28 ASP B O 1
ATOM 882 N N . GLN B 1 29 ? 12.477 -14.633 -5.492 1 94.38 29 GLN B N 1
ATOM 883 C CA . GLN B 1 29 ? 11.656 -14.211 -4.363 1 94.38 29 GLN B CA 1
ATOM 884 C C . GLN B 1 29 ? 12.102 -12.852 -3.834 1 94.38 29 GLN B C 1
ATOM 886 O O . GLN B 1 29 ? 13.305 -12.562 -3.789 1 94.38 29 GLN B O 1
ATOM 891 N N . ILE B 1 30 ? 11.109 -12.07 -3.436 1 95.12 30 ILE B N 1
ATOM 892 C CA . ILE B 1 30 ? 11.43 -10.75 -2.9 1 95.12 30 ILE B CA 1
ATOM 893 C C . ILE B 1 30 ? 10.82 -10.594 -1.508 1 95.12 30 ILE B C 1
ATOM 895 O O . ILE B 1 30 ? 9.695 -11.039 -1.263 1 95.12 30 ILE B O 1
ATOM 899 N N . LYS B 1 31 ? 11.617 -10.016 -0.646 1 96.38 31 LYS B N 1
ATOM 900 C CA . LYS B 1 31 ? 11.133 -9.672 0.688 1 96.38 31 LYS B CA 1
ATOM 901 C C . LYS B 1 31 ? 10.75 -8.195 0.768 1 96.38 31 LYS B C 1
ATOM 903 O O . LYS B 1 31 ? 11.578 -7.316 0.53 1 96.38 31 LYS B O 1
ATOM 908 N N . LEU B 1 32 ? 9.523 -8.031 1.076 1 96.62 32 LEU B N 1
ATOM 909 C CA . LEU B 1 32 ? 9 -6.672 1.134 1 96.62 32 LEU B CA 1
ATOM 910 C C . L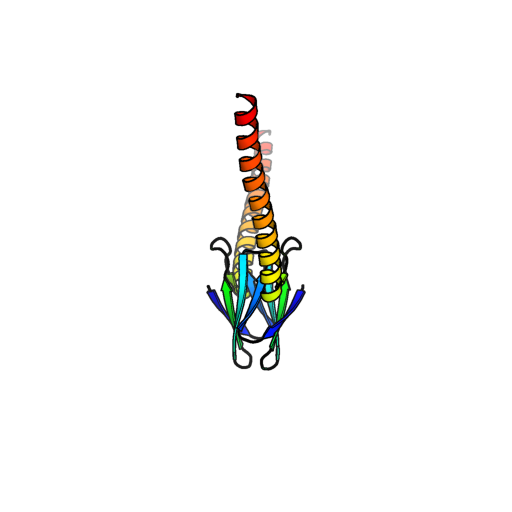EU B 1 32 ? 8.641 -6.289 2.564 1 96.62 32 LEU B C 1
ATOM 912 O O . LEU B 1 32 ? 8.016 -7.078 3.283 1 96.62 32 LEU B O 1
ATOM 916 N N . GLY B 1 33 ? 9.094 -5.191 2.939 1 97.12 33 GLY B N 1
ATOM 917 C CA . GLY B 1 33 ? 8.672 -4.594 4.195 1 97.12 33 GLY B CA 1
ATOM 918 C C . GLY B 1 33 ? 7.555 -3.578 4.023 1 97.12 33 GLY B C 1
ATOM 919 O O . GLY B 1 33 ? 7.684 -2.633 3.24 1 97.12 33 GLY B O 1
ATOM 920 N N . ILE B 1 34 ? 6.508 -3.721 4.75 1 96.19 34 ILE B N 1
ATOM 921 C CA . ILE B 1 34 ? 5.359 -2.832 4.609 1 96.19 34 ILE B CA 1
ATOM 922 C C . ILE B 1 34 ? 5.094 -2.115 5.93 1 96.19 34 ILE B C 1
ATOM 924 O O . ILE B 1 34 ? 4.945 -2.758 6.973 1 96.19 34 ILE B O 1
ATOM 928 N N . ASP B 1 35 ? 5.117 -0.876 5.812 1 96.12 35 ASP B N 1
ATOM 929 C CA . ASP B 1 35 ? 4.758 -0.041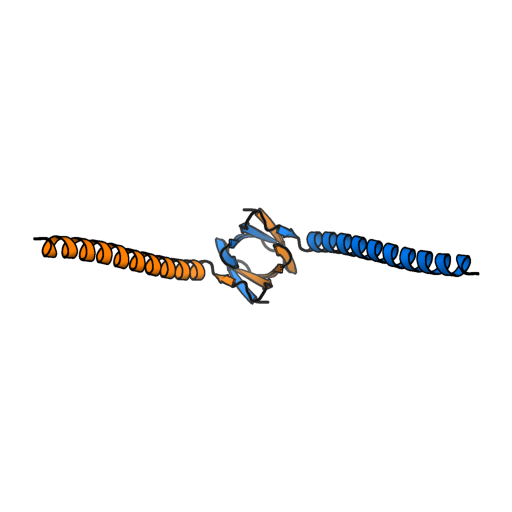 6.953 1 96.12 35 ASP B CA 1
ATOM 930 C C . ASP B 1 35 ? 3.438 0.684 6.711 1 96.12 35 ASP B C 1
ATOM 932 O O . ASP B 1 35 ? 3.352 1.556 5.844 1 96.12 35 ASP B O 1
ATOM 936 N N . ALA B 1 36 ? 2.436 0.307 7.383 1 95.31 36 ALA B N 1
ATOM 937 C CA . ALA B 1 36 ? 1.102 0.883 7.242 1 95.31 36 ALA B CA 1
ATOM 938 C C . ALA B 1 36 ? 0.454 1.11 8.602 1 95.31 36 ALA B C 1
ATOM 940 O O . ALA B 1 36 ? 0.81 0.452 9.586 1 95.31 36 ALA B O 1
ATOM 941 N N . PRO B 1 37 ? -0.395 2 8.641 1 93.62 37 PRO B N 1
ATOM 942 C CA . PRO B 1 37 ? -1.102 2.197 9.906 1 93.62 37 PRO B CA 1
ATOM 943 C C . PRO B 1 37 ? -1.843 0.946 10.367 1 93.62 37 PRO B C 1
ATOM 945 O O . PRO B 1 37 ? -2.223 0.11 9.547 1 93.62 37 PRO B O 1
ATOM 948 N N . ARG B 1 38 ? -2.043 0.837 11.664 1 88.69 38 ARG B N 1
ATOM 949 C CA . ARG B 1 38 ? -2.637 -0.359 12.25 1 88.69 38 ARG B CA 1
ATOM 950 C C . ARG B 1 38 ? -4.059 -0.569 11.75 1 88.69 38 ARG B C 1
ATOM 952 O O . ARG B 1 38 ? -4.605 -1.67 11.852 1 88.69 38 ARG B O 1
ATOM 959 N N . ASN B 1 39 ? -4.621 0.454 11.234 1 90.81 39 ASN B N 1
ATOM 960 C CA . ASN B 1 39 ? -5.996 0.349 10.758 1 90.81 39 ASN B CA 1
ATOM 961 C C . ASN B 1 39 ? -6.059 -0.277 9.367 1 90.81 39 ASN B C 1
ATOM 963 O O . ASN B 1 39 ? -7.141 -0.611 8.883 1 90.81 39 ASN B O 1
ATOM 967 N N . LEU B 1 40 ? -4.977 -0.382 8.781 1 89.69 40 LEU B N 1
ATOM 968 C CA . LEU B 1 40 ? -4.91 -1.004 7.461 1 89.69 40 LEU B CA 1
ATOM 969 C C . LEU B 1 40 ? -4.336 -2.414 7.555 1 89.69 40 LEU B C 1
ATOM 971 O O . LEU B 1 40 ? -3.248 -2.611 8.094 1 89.69 40 LEU B O 1
ATOM 975 N N . ASP B 1 41 ? -5.02 -3.373 7.113 1 92 41 ASP B N 1
ATOM 976 C CA . ASP B 1 41 ? -4.57 -4.762 7.16 1 92 41 ASP B CA 1
ATOM 977 C C . ASP B 1 41 ? -3.725 -5.105 5.93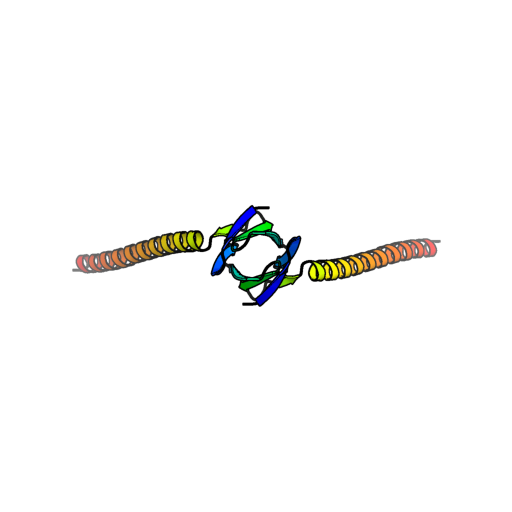8 1 92 41 ASP B C 1
ATOM 979 O O . ASP B 1 41 ? -3.984 -4.613 4.836 1 92 41 ASP B O 1
ATOM 983 N N . VAL B 1 42 ? -2.822 -5.902 6.164 1 94.94 42 VAL B N 1
ATOM 984 C CA . VAL B 1 42 ? -1.95 -6.363 5.086 1 94.94 42 VAL B CA 1
ATOM 985 C C . VAL B 1 42 ? -2.123 -7.867 4.891 1 94.94 42 VAL B C 1
ATOM 987 O O . VAL B 1 42 ? -2.033 -8.641 5.844 1 94.94 42 VAL B O 1
ATOM 990 N N . TYR B 1 43 ? -2.375 -8.266 3.549 1 92.75 43 TYR B N 1
ATOM 991 C CA . TYR B 1 43 ? -2.615 -9.68 3.256 1 92.75 43 TYR B CA 1
ATOM 992 C C . TYR B 1 43 ? -1.918 -10.094 1.966 1 92.75 43 TYR B C 1
ATOM 994 O O . TYR B 1 43 ? -1.661 -9.258 1.096 1 92.75 43 TYR B O 1
ATOM 1002 N N . ARG B 1 44 ? -1.722 -11.383 2.014 1 94.94 44 ARG B N 1
ATOM 1003 C CA . ARG B 1 44 ? -1.449 -11.945 0.697 1 94.94 44 ARG B CA 1
ATOM 1004 C C . ARG B 1 44 ? -2.707 -11.961 -0.165 1 94.94 44 ARG B C 1
ATOM 1006 O O . ARG B 1 44 ? -3.805 -12.219 0.332 1 94.94 44 ARG B O 1
ATOM 1013 N N . LYS B 1 45 ? -2.625 -11.641 -1.265 1 94.25 45 LYS B N 1
ATOM 1014 C CA . LYS B 1 45 ? -3.775 -11.562 -2.16 1 94.25 45 LYS B CA 1
ATOM 1015 C C . LYS B 1 45 ? -4.633 -12.82 -2.066 1 94.25 45 LYS B C 1
ATOM 1017 O O . LYS B 1 45 ? -5.863 -12.742 -2.072 1 94.25 45 LYS B O 1
ATOM 1022 N N . GLU B 1 46 ? -3.992 -13.977 -2.01 1 92.69 46 GLU B N 1
ATOM 1023 C CA . GLU B 1 46 ? -4.707 -15.242 -1.919 1 92.69 46 GLU B CA 1
ATOM 1024 C C . GLU B 1 46 ? -5.586 -15.297 -0.673 1 92.69 46 GLU B C 1
ATOM 1026 O O . GLU B 1 46 ? -6.68 -15.859 -0.703 1 92.69 46 GLU B O 1
ATOM 1031 N N . ILE B 1 47 ? -5.121 -14.789 0.41 1 92.5 47 ILE B N 1
ATOM 1032 C CA . ILE B 1 47 ? -5.855 -14.781 1.671 1 92.5 47 ILE B CA 1
ATOM 1033 C C . ILE B 1 47 ? -6.992 -13.766 1.599 1 92.5 47 ILE B C 1
ATOM 1035 O O . ILE B 1 47 ? -8.109 -14.039 2.041 1 92.5 47 ILE B O 1
ATOM 1039 N N . PHE B 1 48 ? -6.707 -12.633 1.056 1 92.44 48 PHE B N 1
ATOM 1040 C CA . PHE B 1 48 ? -7.711 -11.594 0.872 1 92.44 48 PHE B CA 1
ATOM 1041 C C . PHE B 1 48 ? -8.891 -12.117 0.058 1 92.44 48 PHE B C 1
ATOM 1043 O O . PHE B 1 48 ? -10.047 -11.93 0.437 1 92.44 48 PHE B O 1
ATOM 1050 N N . ASP B 1 49 ? -8.547 -12.836 -0.995 1 92.19 49 ASP B N 1
ATOM 1051 C CA . ASP B 1 49 ? -9.578 -13.359 -1.879 1 92.19 49 ASP B CA 1
ATOM 1052 C C . ASP B 1 49 ? -10.461 -14.375 -1.149 1 92.19 49 ASP B C 1
ATOM 1054 O O . ASP B 1 49 ? -11.672 -14.414 -1.363 1 92.19 49 ASP B O 1
ATOM 1058 N N . ALA B 1 50 ? -9.82 -15.156 -0.348 1 92.44 50 ALA B N 1
ATOM 1059 C CA . ALA B 1 50 ? -10.547 -16.156 0.423 1 92.44 50 ALA B CA 1
ATOM 1060 C C . ALA B 1 50 ? -11.516 -15.508 1.406 1 92.44 50 ALA B C 1
ATOM 1062 O O . ALA B 1 50 ? -12.664 -15.938 1.542 1 92.44 50 ALA B O 1
ATOM 1063 N N . ILE B 1 51 ? -11.023 -14.461 2.031 1 90.12 51 ILE B N 1
ATOM 1064 C CA . ILE B 1 51 ? -11.836 -13.742 3.012 1 90.12 51 ILE B CA 1
ATOM 1065 C C . ILE B 1 51 ? -13 -13.055 2.311 1 90.12 51 ILE B C 1
ATOM 1067 O O . ILE B 1 51 ? -14.141 -13.094 2.795 1 90.12 51 ILE B O 1
ATOM 1071 N N . GLN B 1 52 ? -12.672 -12.508 1.227 1 89.44 52 GLN B N 1
ATOM 1072 C CA . GLN B 1 52 ? -13.703 -11.812 0.461 1 89.44 52 GLN B CA 1
ATOM 1073 C C . GLN B 1 52 ? -14.797 -12.781 0.003 1 89.44 52 GLN B C 1
ATOM 1075 O O . GLN B 1 52 ? -15.984 -12.453 0.046 1 89.44 52 GLN B O 1
ATOM 1080 N N . GLU B 1 53 ? -14.375 -13.914 -0.463 1 91.31 53 GLU B N 1
ATOM 1081 C CA . GLU B 1 53 ? -15.312 -14.93 -0.928 1 91.31 53 GLU B CA 1
ATOM 1082 C C . GLU B 1 53 ? -16.219 -15.406 0.207 1 91.31 53 GLU B C 1
ATOM 1084 O O . GLU B 1 53 ? -17.422 -15.586 0.018 1 91.31 53 GLU B O 1
ATOM 1089 N N . GLU B 1 54 ? -15.562 -15.586 1.32 1 88.94 54 GLU B N 1
ATOM 1090 C CA . GLU B 1 54 ? -16.328 -16.016 2.488 1 88.94 54 GLU B CA 1
ATOM 1091 C C . GLU B 1 54 ? -17.344 -14.961 2.9 1 88.94 54 GLU B C 1
ATOM 1093 O O . GLU B 1 54 ? -18.484 -15.289 3.227 1 88.94 54 GLU B O 1
ATOM 1098 N N . ASN B 1 55 ? -16.953 -13.727 2.764 1 88.56 55 ASN B N 1
ATOM 1099 C CA . ASN B 1 55 ? -17.859 -12.625 3.109 1 88.56 55 ASN B CA 1
ATOM 1100 C C . ASN B 1 55 ? -19 -12.5 2.107 1 88.56 55 ASN B C 1
ATOM 1102 O O . ASN B 1 55 ? -20.141 -12.25 2.49 1 88.56 55 ASN B O 1
ATOM 1106 N N . ARG B 1 56 ? -18.656 -12.68 0.878 1 87.88 56 ARG B N 1
ATOM 1107 C CA . ARG B 1 56 ? -19.656 -12.617 -0.177 1 87.88 56 ARG B CA 1
ATOM 1108 C C . ARG B 1 56 ? -20.672 -13.734 -0.026 1 87.88 56 ARG B C 1
ATOM 1110 O O . ARG B 1 56 ? -21.875 -13.508 -0.16 1 87.88 56 ARG B O 1
ATOM 1117 N N . LEU B 1 57 ? -20.219 -14.93 0.311 1 87 57 LEU B N 1
ATOM 1118 C CA . LEU B 1 57 ? -21.094 -16.078 0.509 1 87 57 LEU B CA 1
ATOM 1119 C C . LEU B 1 57 ? -22 -15.852 1.718 1 87 57 LEU B C 1
ATOM 1121 O O . LEU B 1 57 ? -23.188 -16.203 1.683 1 87 57 LEU B O 1
ATOM 1125 N N . ALA B 1 58 ? -21.438 -15.18 2.613 1 85.69 58 ALA B N 1
ATOM 1126 C CA . ALA B 1 58 ? -22.203 -14.898 3.826 1 85.69 58 ALA B CA 1
ATOM 1127 C C . ALA B 1 58 ? -23.266 -13.852 3.566 1 85.69 58 ALA B C 1
ATOM 1129 O O . ALA B 1 58 ? -24.391 -13.969 4.059 1 85.69 58 ALA B O 1
ATOM 1130 N N . MET B 1 59 ? -22.969 -12.953 2.76 1 85.88 59 MET B N 1
ATOM 1131 C CA . MET B 1 59 ? -23.938 -11.898 2.436 1 85.88 59 MET B CA 1
ATOM 1132 C C . MET B 1 59 ? -25.031 -12.43 1.531 1 85.88 59 MET B C 1
ATOM 1134 O O . MET B 1 59 ? -26.203 -12.078 1.701 1 85.88 59 MET B O 1
ATOM 1138 N N . LYS B 1 60 ? -24.656 -13.258 0.568 1 85.5 60 LYS B N 1
ATOM 1139 C CA . LYS B 1 60 ? -25.625 -13.844 -0.346 1 85.5 60 LYS B CA 1
ATOM 1140 C C . LYS B 1 60 ? -26.594 -14.758 0.396 1 85.5 60 LYS B C 1
ATOM 1142 O O . LYS B 1 60 ? -27.797 -14.766 0.112 1 85.5 60 LYS B O 1
ATOM 1147 N N . SER B 1 61 ? -26.109 -15.414 1.29 1 85.38 61 SER B N 1
ATOM 1148 C CA . SER B 1 61 ? -26.953 -16.297 2.084 1 85.38 61 SER B CA 1
ATOM 1149 C C . SER B 1 61 ? -27.953 -15.5 2.918 1 85.38 61 SER B C 1
ATOM 1151 O O . SER B 1 61 ? -29.109 -15.891 3.037 1 85.38 61 SER B O 1
ATOM 1153 N N . GLN B 1 62 ? -27.5 -14.453 3.381 1 80.75 62 GLN B N 1
ATOM 1154 C CA . GLN B 1 62 ? -28.375 -13.602 4.184 1 80.75 62 GLN B CA 1
ATOM 1155 C C . GLN B 1 62 ? -29.484 -12.984 3.332 1 80.75 62 GLN B C 1
ATOM 1157 O O . GLN B 1 62 ? -30.625 -12.906 3.764 1 80.75 62 GLN B O 1
ATOM 1162 N N . SER B 1 63 ? -29.109 -12.594 2.199 1 82.69 63 SER B N 1
ATOM 1163 C CA . SER B 1 63 ? -30.094 -12.016 1.293 1 82.69 63 SER B CA 1
ATOM 1164 C C . SER B 1 63 ? -31.125 -13.055 0.851 1 82.69 63 SER B C 1
ATOM 1166 O O . SER B 1 63 ? -32.312 -12.75 0.696 1 82.69 63 SER B O 1
ATOM 1168 N N . ASP B 1 64 ? -30.609 -14.211 0.655 1 83 64 ASP B N 1
ATOM 1169 C CA . ASP B 1 64 ? -31.5 -15.297 0.241 1 83 64 ASP B CA 1
ATOM 1170 C C . ASP B 1 64 ? -32.5 -15.633 1.343 1 83 64 ASP B C 1
ATOM 1172 O O . ASP B 1 64 ? -33.688 -15.875 1.066 1 83 64 ASP B O 1
ATOM 1176 N N . TRP B 1 65 ? -32.062 -15.578 2.465 1 80 65 TRP B N 1
ATOM 1177 C CA . TRP B 1 65 ? -32.938 -15.859 3.607 1 80 65 TRP B CA 1
ATOM 1178 C C . TRP B 1 65 ? -33.969 -14.766 3.773 1 80 65 TRP B C 1
ATOM 1180 O O . TRP B 1 65 ? -35.125 -15.055 4.113 1 80 65 TRP B O 1
ATOM 1190 N N . ALA B 1 66 ? -33.656 -13.633 3.541 1 77.94 66 ALA B N 1
ATOM 1191 C CA . ALA B 1 66 ? -34.562 -12.5 3.654 1 77.94 66 ALA B CA 1
ATOM 1192 C C . ALA B 1 66 ? -35.656 -12.555 2.582 1 77.94 66 ALA B C 1
ATOM 1194 O O . ALA B 1 66 ? -36.812 -12.32 2.865 1 77.94 66 ALA B O 1
ATOM 1195 N N . SER B 1 67 ? -35.25 -12.828 1.357 1 84 67 SER B N 1
ATOM 1196 C CA . SER B 1 67 ? -36.188 -12.938 0.25 1 84 67 SER B CA 1
ATOM 1197 C C . SER B 1 67 ? -37.156 -14.094 0.459 1 84 67 SER B C 1
ATOM 1199 O O . SER B 1 67 ? -38.344 -13.984 0.16 1 84 67 SER B O 1
ATOM 1201 N N . MET B 1 68 ? -36.75 -15.125 1.029 1 84.06 68 MET B N 1
ATOM 1202 C CA . MET B 1 68 ? -37.562 -16.297 1.302 1 84.06 68 MET B CA 1
ATOM 1203 C C . MET B 1 68 ? -38.562 -16 2.41 1 84.06 68 MET B C 1
ATOM 1205 O O . MET B 1 68 ? -39.75 -16.422 2.328 1 84.06 68 MET B O 1
ATOM 1209 N N . LYS B 1 69 ? -38.156 -15.25 3.379 1 81.5 69 LYS B N 1
ATOM 1210 C CA . LYS B 1 69 ? -39.031 -14.844 4.473 1 81.5 69 LYS B CA 1
ATOM 1211 C C . LYS B 1 69 ? -40.156 -13.922 3.971 1 81.5 69 LYS B C 1
ATOM 1213 O O . LYS B 1 69 ? -41.281 -14.039 4.395 1 81.5 69 LYS B O 1
ATOM 1218 N N . GLN B 1 70 ? -39.844 -12.992 3.09 1 81.12 70 GLN B N 1
ATOM 1219 C CA . GLN B 1 70 ? -40.812 -12.062 2.52 1 81.12 70 GLN B CA 1
ATOM 1220 C C . GLN B 1 70 ? -41.844 -12.797 1.699 1 81.12 70 GLN B C 1
ATOM 1222 O O . GLN B 1 70 ? -43.031 -12.461 1.759 1 81.12 70 GLN B O 1
ATOM 1227 N N . LEU B 1 71 ? -41.562 -13.828 1.042 1 81.88 71 LEU B N 1
ATOM 1228 C CA . LEU B 1 71 ? -42.469 -14.648 0.235 1 81.88 71 LEU B CA 1
ATOM 1229 C C . LEU B 1 71 ? -43.406 -15.469 1.121 1 81.88 71 LEU B C 1
ATOM 1231 O O . LEU B 1 71 ? -44.594 -15.609 0.816 1 81.88 71 LEU B O 1
ATOM 1235 N N . PHE B 1 72 ? -42.812 -15.82 2.309 1 80 72 PHE B N 1
ATOM 1236 C CA . PHE B 1 72 ? -43.625 -16.594 3.258 1 80 72 PHE B CA 1
ATOM 1237 C C . PHE B 1 72 ? -44.625 -15.703 3.986 1 80 72 PHE B C 1
ATOM 1239 O O . PHE B 1 72 ? -45.75 -16.125 4.273 1 80 72 PHE B O 1
ATOM 1246 N N . GLN B 1 73 ? -44.25 -14.492 4.273 1 79.12 73 GLN B N 1
ATOM 1247 C CA . GLN B 1 73 ? -45.094 -13.547 4.965 1 79.12 73 GLN B CA 1
ATOM 1248 C C . GLN B 1 73 ? -46.25 -13.078 4.062 1 79.12 73 GLN B C 1
ATOM 1250 O O . GLN B 1 73 ? -47.375 -12.922 4.52 1 79.12 73 GLN B O 1
ATOM 1255 N N . THR B 1 74 ? -46.031 -12.875 2.822 1 77.38 74 THR B N 1
ATOM 1256 C CA . THR B 1 74 ? -47.062 -12.438 1.866 1 77.38 74 THR B CA 1
ATOM 1257 C C . THR B 1 74 ? -48.062 -13.547 1.615 1 77.38 74 THR B C 1
ATOM 1259 O O . THR B 1 74 ? -49.281 -13.273 1.482 1 77.38 74 THR B O 1
ATOM 1262 N N . SER B 1 75 ? -47.719 -14.719 1.727 1 73.81 75 SER B N 1
ATOM 1263 C CA . SER B 1 75 ? -48.625 -15.844 1.543 1 73.81 75 SER B CA 1
ATOM 1264 C C . SER B 1 75 ? -49.5 -16.078 2.787 1 73.81 75 SER B C 1
ATOM 1266 O O . SER B 1 75 ? -50.656 -16.484 2.686 1 73.81 75 SER B O 1
ATOM 1268 N N . LYS B 1 76 ? -49.125 -15.617 3.797 1 72.12 76 LYS B N 1
ATOM 1269 C CA . LYS B 1 76 ? -49.875 -15.766 5.043 1 72.12 76 LYS B CA 1
ATOM 1270 C C . LYS B 1 76 ? -50.938 -14.672 5.188 1 72.12 76 LYS B C 1
ATOM 1272 O O . LYS B 1 76 ? -52.031 -14.922 5.695 1 72.12 76 LYS B O 1
ATOM 1277 N N . GLU B 1 77 ? -50.719 -13.547 4.871 1 69.06 77 GLU B N 1
ATOM 1278 C CA . GLU B 1 77 ? -51.688 -12.477 4.969 1 69.06 77 GLU B CA 1
ATOM 1279 C C . GLU B 1 77 ? -52.875 -12.719 4.02 1 69.06 77 GLU B C 1
ATOM 1281 O O . GLU B 1 77 ? -54.031 -12.414 4.355 1 69.06 77 GLU B O 1
ATOM 1286 N N . LYS B 1 78 ? -52.719 -13.328 2.967 1 66.19 78 LYS B N 1
ATOM 1287 C CA . LYS B 1 78 ? -53.844 -13.586 2.059 1 66.19 78 LYS B CA 1
ATOM 1288 C C . LYS B 1 78 ? -54.719 -14.734 2.566 1 66.19 78 LYS B C 1
ATOM 1290 O O . LYS B 1 78 ? -55.875 -14.875 2.154 1 66.19 78 LYS B O 1
ATOM 1295 N N . ARG B 1 79 ? -54.156 -15.547 3.287 1 63.84 79 ARG B N 1
ATOM 1296 C CA . ARG B 1 79 ? -55 -16.641 3.764 1 63.84 79 ARG B CA 1
ATOM 1297 C C . ARG B 1 79 ? -55.938 -16.156 4.867 1 63.84 79 ARG B C 1
ATOM 1299 O O . ARG B 1 79 ? -57.031 -16.719 5.055 1 63.84 79 ARG B O 1
ATOM 1306 N N . ASP B 1 80 ? -55.5 -15.219 5.598 1 62.25 80 ASP B N 1
ATOM 1307 C CA . ASP B 1 80 ? -56.406 -14.789 6.66 1 62.25 80 ASP B CA 1
ATOM 1308 C C . ASP B 1 80 ? -57.562 -13.938 6.102 1 62.25 80 ASP B C 1
ATOM 1310 O O . ASP B 1 80 ? -58.562 -13.734 6.773 1 62.25 80 ASP B O 1
ATOM 1314 N N . ASP B 1 81 ? -57.25 -13.359 4.969 1 58.25 81 ASP B N 1
ATOM 1315 C CA . ASP B 1 81 ? -58.344 -12.523 4.48 1 58.25 81 ASP B CA 1
ATOM 1316 C C . ASP B 1 81 ? -59.406 -13.367 3.797 1 58.25 81 ASP B C 1
ATOM 1318 O O . ASP B 1 81 ? -60.469 -12.852 3.41 1 58.25 81 ASP B O 1
ATOM 1322 N N . GLN B 1 82 ? -59.094 -14.664 3.578 1 49.62 82 GLN B N 1
ATOM 1323 C CA . GLN B 1 82 ? -60.281 -15.391 3.217 1 49.62 82 GLN B CA 1
ATOM 1324 C C . GLN B 1 82 ? -61 -15.938 4.457 1 49.62 82 GLN B C 1
ATOM 1326 O O . GLN B 1 82 ? -60.344 -16.453 5.371 1 49.62 82 GLN B O 1
#

Solvent-accessible surface area (backbone atoms only — not comparable to full-atom values): 8794 Å² total; per-residue (Å²): 116,49,74,48,76,42,39,66,74,34,46,35,24,44,50,92,59,29,37,41,31,30,69,40,69,57,84,65,33,33,34,36,33,37,36,58,52,88,88,47,52,77,37,49,38,73,56,48,52,51,51,48,49,54,50,48,52,54,51,51,51,51,50,52,51,50,57,55,50,54,57,54,54,58,56,51,59,60,55,67,74,98,117,49,75,48,76,44,39,67,75,34,48,34,23,42,51,92,59,30,38,42,31,30,70,40,68,57,86,66,33,34,34,36,32,37,36,57,51,89,87,47,51,76,37,49,38,72,56,47,52,51,51,49,50,53,50,50,53,51,49,52,50,51,51,53,53,50,56,53,49,54,56,53,54,57,56,50,58,58,54,69,73,97

pLDDT: mean 88.14, std 9.71, range [49.44, 97.12]

Radius of gyration: 27.55 Å; Cα contacts (8 Å, |Δi|>4): 221; chains: 2; bounding box: 79×74×38 Å

Organism: Brevibacillus brevis (strain 47 / JCM 6285 / NBRC 100599) (NCBI:txid358681)

InterPro domains:
  IPR003751 Translational regulator CsrA [MF_00167] (1-71)
  IPR003751 Translational regulator CsrA [PF02599] (1-53)
  IPR003751 Translational regulator CsrA [PTHR34984] (1-68)
  IPR003751 Translational regulator CsrA [TIGR00202] (1-63)
  IPR036107 Carbon storage regulator superfamily [G3DSA:2.60.40.4380] (1-63)
  IPR036107 Carbon storage regulator superfamily [SSF117130] (1-55)